Protein AF-A0A0Q0VTK1-F1 (afdb_monomer_lite)

Foldseek 3Di:
DDPAWDDPDVQWTWHDDPFWIKIWGKDFDDPVRCVVQQFDSLKIFIKIAIATPLDPDDPDDDHRLNGLKMWTQFFPDQDQRQDPCPPPDPPDPSNLARRMQTQHRVSPCVVVSVVRVVVRCVPPVVVVCVQCSDLVNVLVCLQPHAADDRSVGGMDNQDGNPDPSSVVVNVSSVVVVD

Sequence (178 aa):
MDKNFKSTHPQTFHRFTPDVIEIFSIKFLDKHNAAYFNTNTASFSLNLGIYFNFEEKSEFHPQEYHAHIRGCLTRNFYQKHPMDLNGFSLFHPERFRRDLWWVDGDGSNLKSVTVNAVKRINTKADPWFNRHSKVDYVLKYLKTKPEQEPHKGGPFGFGSINSPARLNLIQQLENKCR

pLDDT: mean 88.2, std 11.54, range [46.12, 97.62]

Radius of gyration: 17.58 Å; chains: 1; bounding box: 49×31×47 Å

Structure (mmCIF, N/CA/C/O backbone):
data_AF-A0A0Q0VTK1-F1
#
_entry.id   AF-A0A0Q0VTK1-F1
#
loop_
_atom_site.group_PDB
_atom_site.id
_atom_site.type_symbol
_atom_site.label_atom_id
_atom_site.label_alt_id
_atom_site.label_comp_id
_atom_site.label_asym_id
_atom_site.label_entity_id
_atom_site.label_seq_id
_atom_site.pdbx_PDB_ins_code
_atom_site.Cartn_x
_atom_site.Cartn_y
_atom_site.Cartn_z
_atom_site.occupancy
_atom_site.B_iso_or_equiv
_atom_site.auth_seq_id
_atom_site.auth_comp_id
_atom_site.auth_asym_id
_atom_site.auth_atom_id
_atom_site.pdbx_PDB_model_num
ATOM 1 N N . MET A 1 1 ? -3.253 -14.330 -5.157 1.00 49.81 1 MET A N 1
ATOM 2 C CA . MET A 1 1 ? -4.278 -13.355 -4.743 1.00 49.81 1 MET A CA 1
ATOM 3 C C . MET A 1 1 ? -5.576 -14.119 -4.593 1.00 49.81 1 MET A C 1
ATOM 5 O O . MET A 1 1 ? -5.953 -14.827 -5.523 1.00 49.81 1 MET A O 1
ATOM 9 N N . ASP A 1 2 ? -6.166 -14.077 -3.406 1.00 48.28 2 ASP A N 1
ATOM 10 C CA . ASP A 1 2 ? -7.400 -14.800 -3.097 1.00 48.28 2 ASP A CA 1
ATOM 11 C C . ASP A 1 2 ? -8.569 -14.327 -3.987 1.00 48.28 2 ASP A C 1
ATOM 13 O O . ASP A 1 2 ? -8.609 -13.159 -4.383 1.00 48.28 2 ASP A O 1
ATOM 17 N N . LYS A 1 3 ? -9.520 -15.212 -4.315 1.00 56.84 3 LYS A N 1
ATOM 18 C CA . LYS A 1 3 ? -10.552 -15.023 -5.372 1.00 56.84 3 LYS A CA 1
ATOM 19 C C . LYS A 1 3 ? -11.603 -13.923 -5.098 1.00 56.84 3 LYS A C 1
ATOM 21 O O . LYS A 1 3 ? -12.587 -13.826 -5.824 1.00 56.84 3 LYS A O 1
ATOM 26 N N . ASN A 1 4 ? -11.410 -13.091 -4.076 1.00 77.69 4 ASN A N 1
ATOM 27 C CA . ASN A 1 4 ? -12.464 -12.256 -3.487 1.00 77.69 4 ASN A CA 1
ATOM 28 C C . ASN A 1 4 ? -12.276 -10.743 -3.683 1.00 77.69 4 ASN A C 1
ATOM 30 O O . ASN A 1 4 ? -13.101 -9.967 -3.201 1.00 77.69 4 ASN A O 1
ATOM 34 N N . PHE A 1 5 ? -11.219 -10.305 -4.374 1.00 82.62 5 PHE A N 1
ATOM 35 C CA . PHE A 1 5 ? -11.072 -8.897 -4.748 1.00 82.62 5 PHE A CA 1
ATOM 36 C C . PHE A 1 5 ? -11.961 -8.558 -5.951 1.00 82.62 5 PHE A C 1
ATOM 38 O O . PHE A 1 5 ? -11.860 -9.184 -7.005 1.00 82.62 5 PHE A O 1
ATOM 45 N N . LYS A 1 6 ? -12.807 -7.536 -5.805 1.00 85.81 6 LYS A N 1
ATOM 46 C CA . LYS A 1 6 ? -13.642 -6.976 -6.874 1.00 85.81 6 LYS A CA 1
ATOM 47 C C . LYS A 1 6 ? -13.040 -5.661 -7.352 1.00 85.81 6 LYS A C 1
ATOM 49 O O . LYS A 1 6 ? -12.696 -4.812 -6.534 1.00 85.81 6 LYS A O 1
ATOM 54 N N . SER A 1 7 ? -12.914 -5.478 -8.664 1.00 85.62 7 SER A N 1
ATOM 55 C CA . SER A 1 7 ? -12.557 -4.171 -9.219 1.00 85.62 7 SER A CA 1
ATOM 56 C C . SER A 1 7 ? -13.796 -3.282 -9.246 1.00 85.62 7 SER A C 1
ATOM 58 O O . SER A 1 7 ? -14.844 -3.698 -9.735 1.00 85.62 7 SER A O 1
ATOM 60 N N . THR A 1 8 ? -13.675 -2.080 -8.694 1.00 75.62 8 THR A N 1
ATOM 61 C CA . THR A 1 8 ? -14.751 -1.070 -8.659 1.00 75.62 8 THR A CA 1
ATOM 62 C C . THR A 1 8 ? -14.354 0.205 -9.402 1.00 75.62 8 THR A C 1
ATOM 64 O O . THR A 1 8 ? -15.208 0.973 -9.828 1.00 75.62 8 THR A O 1
ATOM 67 N N . HIS A 1 9 ? -13.051 0.407 -9.601 1.00 79.50 9 HIS A N 1
ATOM 68 C CA . HIS A 1 9 ? -12.462 1.479 -10.389 1.00 79.50 9 HIS A CA 1
ATOM 69 C C . HIS A 1 9 ? -11.245 0.912 -11.134 1.00 79.50 9 HIS A C 1
ATOM 71 O O . HIS A 1 9 ? -10.595 -0.003 -10.609 1.00 79.50 9 HIS A O 1
ATOM 77 N N . PRO A 1 10 ? -10.875 1.445 -12.316 1.00 82.81 10 PRO A N 1
ATOM 78 C CA . PRO A 1 10 ? -9.593 1.139 -12.933 1.00 82.81 10 PRO A CA 1
ATOM 79 C C . PRO A 1 10 ? -8.461 1.173 -11.903 1.00 82.81 10 PRO A C 1
ATOM 81 O O . PRO A 1 10 ? -8.278 2.175 -11.214 1.00 82.81 10 PRO A O 1
ATOM 84 N N . GLN A 1 11 ? -7.722 0.066 -11.805 1.00 90.75 11 GLN A N 1
ATOM 85 C CA . GLN A 1 11 ? -6.536 -0.089 -10.956 1.00 90.75 11 GLN A CA 1
ATOM 86 C C . GLN A 1 11 ? -6.781 -0.119 -9.436 1.00 90.75 11 GLN A C 1
ATOM 88 O O . GLN A 1 11 ? -5.814 -0.295 -8.696 1.00 90.75 11 GLN A O 1
ATOM 93 N N . THR A 1 12 ? -8.029 -0.030 -8.966 1.00 94.00 12 THR A N 1
ATOM 94 C CA . THR A 1 12 ? -8.383 -0.226 -7.552 1.00 94.00 12 THR A CA 1
ATOM 95 C C . THR A 1 12 ? -9.279 -1.452 -7.393 1.00 94.00 12 THR A C 1
ATOM 97 O O . THR A 1 12 ? -10.235 -1.674 -8.141 1.00 94.00 12 THR A O 1
ATOM 100 N N . PHE A 1 13 ? -8.955 -2.257 -6.391 1.00 94.50 13 PHE A N 1
ATOM 101 C CA . PHE A 1 13 ? -9.606 -3.514 -6.078 1.00 94.50 13 PHE A CA 1
ATOM 102 C C . PHE A 1 13 ? -9.967 -3.542 -4.599 1.00 94.50 13 PHE A C 1
ATOM 104 O O . PHE A 1 13 ? -9.173 -3.129 -3.753 1.00 94.50 13 PHE A O 1
ATOM 111 N N . HIS A 1 14 ? -11.135 -4.093 -4.288 1.00 94.19 14 HIS A N 1
ATOM 112 C CA . HIS A 1 14 ? -11.668 -4.149 -2.934 1.00 94.19 14 HIS A CA 1
ATOM 113 C C . HIS A 1 14 ? -11.989 -5.571 -2.516 1.00 94.19 14 HIS A C 1
ATOM 115 O O . HIS A 1 14 ? -12.598 -6.320 -3.280 1.00 94.19 14 HIS A O 1
ATOM 121 N N . ARG A 1 15 ? -11.654 -5.917 -1.277 1.00 92.81 15 ARG A N 1
ATOM 122 C CA . ARG A 1 15 ? -12.176 -7.102 -0.598 1.00 92.81 15 ARG A CA 1
ATOM 123 C C . ARG A 1 15 ? -12.963 -6.637 0.622 1.00 92.81 15 ARG A C 1
ATOM 125 O O . ARG A 1 15 ? -12.424 -5.990 1.514 1.00 92.81 15 ARG A O 1
ATOM 132 N N . PHE A 1 16 ? -14.255 -6.941 0.621 1.00 90.69 16 PHE A N 1
ATOM 133 C CA . PHE A 1 16 ? -15.184 -6.531 1.669 1.00 90.69 16 PHE A CA 1
ATOM 134 C C . PHE A 1 16 ? -15.276 -7.620 2.728 1.00 90.69 16 PHE A C 1
ATOM 136 O O . PHE A 1 16 ? -15.504 -8.787 2.410 1.00 90.69 16 PHE A O 1
ATOM 143 N N . THR A 1 17 ? -15.131 -7.221 3.982 1.00 88.44 17 THR A N 1
ATOM 144 C CA . THR A 1 17 ? -15.441 -8.036 5.157 1.00 88.44 17 THR A CA 1
ATOM 145 C C . THR A 1 17 ? -16.415 -7.250 6.041 1.00 88.44 17 THR A C 1
ATOM 147 O O . THR A 1 17 ? -16.579 -6.046 5.819 1.00 88.44 17 THR A O 1
ATOM 150 N N . PRO A 1 18 ? -17.072 -7.878 7.033 1.00 87.69 18 PRO A N 1
ATOM 151 C CA . PRO A 1 18 ? -17.963 -7.150 7.937 1.00 87.69 18 PRO A CA 1
ATOM 152 C C . PRO A 1 18 ? -17.272 -5.957 8.616 1.00 87.69 18 PRO A C 1
ATOM 154 O O . PRO A 1 18 ? -17.828 -4.863 8.686 1.00 87.69 18 PRO A O 1
ATOM 157 N N . ASP A 1 19 ? -16.019 -6.137 9.038 1.00 89.94 19 ASP A N 1
ATOM 158 C CA . ASP A 1 19 ? -15.321 -5.146 9.856 1.00 89.94 19 ASP A CA 1
ATOM 159 C C . ASP A 1 19 ? -14.512 -4.124 9.073 1.00 89.94 19 ASP A C 1
ATOM 161 O O . ASP A 1 19 ? -14.358 -2.985 9.529 1.00 89.94 19 ASP A O 1
ATOM 165 N N . VAL A 1 20 ? -13.979 -4.538 7.926 1.00 93.56 20 VAL A N 1
ATOM 166 C CA . VAL A 1 20 ? -13.073 -3.726 7.120 1.00 93.56 20 VAL A CA 1
ATOM 167 C C . VAL A 1 20 ? -13.325 -3.882 5.629 1.00 93.56 20 VAL A C 1
ATOM 169 O O . VAL A 1 20 ? -13.736 -4.939 5.139 1.00 93.56 20 VAL A O 1
ATOM 172 N N . ILE A 1 21 ? -12.974 -2.835 4.895 1.00 94.25 21 ILE A N 1
ATOM 173 C CA . ILE A 1 21 ? -12.768 -2.869 3.455 1.00 94.25 21 ILE A CA 1
ATOM 174 C C . ILE A 1 21 ? -11.263 -2.845 3.217 1.00 94.25 21 ILE A C 1
ATOM 176 O O . ILE A 1 21 ? -10.568 -1.881 3.546 1.00 94.25 21 ILE A O 1
ATOM 180 N N . GLU A 1 22 ? -10.756 -3.920 2.633 1.00 95.94 22 GLU A N 1
ATOM 181 C CA . GLU A 1 22 ? -9.378 -3.993 2.182 1.00 95.94 22 GLU A CA 1
ATOM 182 C C . GLU A 1 22 ? -9.267 -3.444 0.764 1.00 95.94 22 GLU A C 1
ATOM 184 O O . GLU A 1 22 ? -10.050 -3.800 -0.119 1.00 95.94 22 GLU A O 1
ATOM 189 N N . ILE A 1 23 ? -8.273 -2.597 0.538 1.00 96.44 23 ILE A N 1
ATOM 190 C CA . ILE A 1 23 ? -8.086 -1.862 -0.706 1.00 96.44 23 ILE A CA 1
ATOM 191 C C . ILE A 1 23 ? -6.713 -2.216 -1.263 1.00 96.44 23 ILE A C 1
ATOM 193 O O . ILE A 1 23 ? -5.699 -2.071 -0.584 1.00 96.44 23 ILE A O 1
ATOM 197 N N . PHE A 1 24 ? -6.671 -2.649 -2.515 1.00 96.75 24 PHE A N 1
ATOM 198 C CA . PHE A 1 24 ? -5.447 -2.825 -3.284 1.00 96.75 24 PHE A CA 1
ATOM 199 C C . PHE A 1 24 ? -5.488 -1.871 -4.476 1.00 96.75 24 PHE A C 1
ATOM 201 O O . PHE A 1 24 ? -6.460 -1.871 -5.226 1.00 96.75 24 PHE A O 1
ATOM 208 N N . SER A 1 25 ? -4.460 -1.046 -4.657 1.00 96.25 25 SER A N 1
ATOM 209 C CA . SER A 1 25 ? -4.421 -0.053 -5.733 1.00 96.25 25 SER A CA 1
ATOM 210 C C . SER A 1 25 ? -3.076 -0.050 -6.445 1.00 96.25 25 SER A C 1
ATOM 212 O O . SER A 1 25 ? -2.023 0.058 -5.816 1.00 96.25 25 SER A O 1
ATOM 214 N N . ILE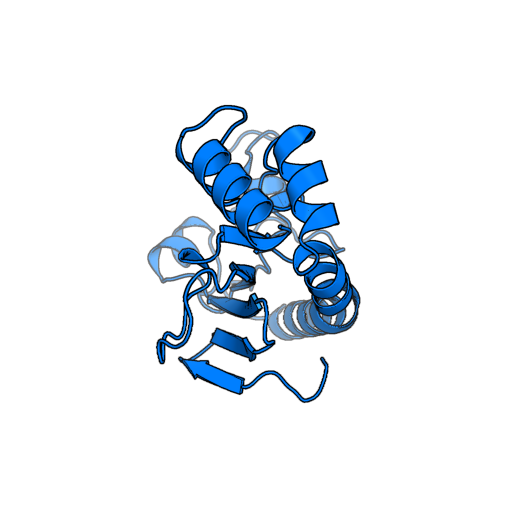 A 1 26 ? -3.108 -0.135 -7.770 1.00 96.25 26 ILE A N 1
ATOM 215 C CA . ILE A 1 26 ? -1.942 0.067 -8.628 1.00 96.25 26 ILE A CA 1
ATOM 216 C C . ILE A 1 26 ? -1.963 1.534 -9.049 1.00 96.25 26 ILE A C 1
ATOM 218 O O . ILE A 1 26 ? -2.946 1.983 -9.623 1.00 96.25 26 ILE A O 1
ATOM 222 N N . LYS A 1 27 ? -0.902 2.292 -8.765 1.00 95.12 27 LYS A N 1
ATOM 223 C CA . LYS A 1 27 ? -0.811 3.692 -9.204 1.00 95.12 27 LYS A CA 1
ATOM 224 C C . LYS A 1 27 ? 0.365 3.860 -10.141 1.00 95.12 27 LYS A C 1
ATOM 226 O O . LYS A 1 27 ? 1.512 3.725 -9.710 1.00 95.12 27 LYS A O 1
ATOM 231 N N . PHE A 1 28 ? 0.062 4.146 -11.400 1.00 95.62 28 PHE A N 1
ATOM 232 C CA . PHE A 1 28 ? 1.054 4.520 -12.400 1.00 95.62 28 PHE A CA 1
ATOM 233 C C . PHE A 1 28 ? 1.526 5.955 -12.187 1.00 95.62 28 PHE A C 1
ATOM 235 O O . PHE A 1 28 ? 0.793 6.785 -11.646 1.00 95.62 28 PHE A O 1
ATOM 242 N N . LEU A 1 29 ? 2.750 6.245 -12.617 1.00 93.75 29 LEU A N 1
ATOM 243 C CA . LEU A 1 29 ? 3.246 7.612 -12.636 1.00 93.75 29 LEU A CA 1
ATOM 244 C C . LEU A 1 29 ? 2.545 8.403 -13.740 1.00 93.75 29 LEU A C 1
ATOM 246 O O . LEU A 1 29 ? 2.453 7.959 -14.886 1.00 93.75 29 LEU A O 1
ATOM 250 N N . ASP A 1 30 ? 2.083 9.603 -13.400 1.00 93.94 30 ASP A N 1
ATOM 251 C CA . ASP A 1 30 ? 1.676 10.572 -14.410 1.00 93.94 30 ASP A CA 1
ATOM 252 C C . ASP A 1 30 ? 2.887 11.068 -15.221 1.00 93.94 30 ASP A C 1
ATOM 254 O O . ASP A 1 30 ? 4.047 10.784 -14.911 1.00 93.94 30 ASP A O 1
ATOM 258 N N . LYS A 1 31 ? 2.615 11.831 -16.283 1.00 93.19 31 LYS A N 1
ATOM 259 C CA . LYS A 1 31 ? 3.653 12.349 -17.183 1.00 93.19 31 LYS A CA 1
ATOM 260 C C . LYS A 1 31 ? 4.686 13.225 -16.468 1.00 93.19 31 LYS A C 1
ATOM 262 O O . LYS A 1 31 ? 5.854 13.178 -16.838 1.00 93.19 31 LYS A O 1
ATOM 267 N N . HIS A 1 32 ? 4.277 14.005 -15.467 1.00 90.81 32 HIS A N 1
ATOM 268 C CA . HIS A 1 32 ? 5.179 14.899 -14.739 1.00 90.81 32 HIS A CA 1
ATOM 269 C C . HIS A 1 32 ? 6.131 14.099 -13.853 1.00 90.81 32 HIS A C 1
ATOM 271 O O . HIS A 1 32 ? 7.341 14.308 -13.898 1.00 90.81 32 HIS A O 1
ATOM 277 N N . ASN A 1 33 ? 5.594 13.135 -13.109 1.00 89.44 33 ASN A N 1
ATOM 278 C CA . ASN A 1 33 ? 6.371 12.235 -12.270 1.00 89.44 33 ASN A CA 1
ATOM 279 C C . ASN A 1 33 ? 7.302 11.352 -13.109 1.00 89.44 33 ASN A C 1
ATOM 281 O O . ASN A 1 33 ? 8.484 11.231 -12.798 1.00 89.44 33 ASN A O 1
ATOM 285 N N . ALA A 1 34 ? 6.806 10.777 -14.206 1.00 89.69 34 ALA A N 1
ATOM 286 C CA . ALA A 1 34 ? 7.622 9.960 -15.098 1.00 89.69 34 ALA A CA 1
ATOM 287 C C . ALA A 1 34 ? 8.801 10.759 -15.679 1.00 89.69 34 ALA A C 1
ATOM 289 O O . ALA A 1 34 ? 9.935 10.277 -15.644 1.00 89.69 34 ALA A O 1
ATOM 290 N N . ALA A 1 35 ? 8.552 11.998 -16.123 1.00 87.12 35 ALA A N 1
ATOM 291 C CA . ALA A 1 35 ? 9.588 12.906 -16.607 1.00 87.12 35 ALA A CA 1
ATOM 292 C C . ALA A 1 35 ? 10.596 13.280 -15.510 1.00 87.12 35 ALA A C 1
ATOM 294 O O . ALA A 1 35 ? 11.798 13.209 -15.752 1.00 87.12 35 ALA A O 1
ATOM 295 N N . TYR A 1 36 ? 10.128 13.607 -14.299 1.00 85.06 36 TYR A N 1
ATOM 296 C CA . TYR A 1 36 ? 10.995 13.917 -13.157 1.00 85.06 36 TYR A CA 1
ATOM 297 C C . TYR A 1 36 ? 11.976 12.777 -12.858 1.00 85.06 36 TYR A C 1
ATOM 299 O O . TYR A 1 36 ? 13.166 13.014 -12.662 1.00 85.06 36 TYR A O 1
ATOM 307 N N . PHE A 1 37 ? 11.498 11.530 -12.887 1.00 84.12 37 PHE A N 1
ATOM 308 C CA . PHE A 1 37 ? 12.339 10.362 -12.635 1.00 84.12 37 PHE A CA 1
ATOM 309 C C . PHE A 1 37 ? 13.126 9.877 -13.860 1.00 84.12 37 PHE A C 1
ATOM 311 O O . PHE A 1 37 ? 13.908 8.941 -13.716 1.00 84.12 37 PHE A O 1
ATOM 318 N N . ASN A 1 38 ? 12.958 10.485 -15.040 1.00 86.12 38 ASN A N 1
ATOM 319 C CA . ASN A 1 38 ? 13.500 9.985 -16.308 1.00 86.12 38 ASN A CA 1
ATOM 320 C C . ASN A 1 38 ? 13.077 8.525 -16.590 1.00 86.12 38 ASN A C 1
ATOM 322 O O . ASN A 1 38 ? 13.890 7.645 -16.869 1.00 86.12 38 ASN A O 1
ATOM 326 N N . THR A 1 39 ? 11.777 8.260 -16.454 1.00 87.94 39 THR A N 1
ATOM 327 C CA . THR A 1 39 ? 11.158 6.932 -16.599 1.00 87.94 39 THR A CA 1
ATOM 328 C C . THR A 1 39 ? 9.986 6.948 -17.562 1.00 87.94 39 THR A C 1
ATOM 330 O O . THR A 1 39 ? 9.516 7.997 -18.000 1.00 87.94 39 THR A O 1
ATOM 333 N N . ASN A 1 40 ? 9.469 5.759 -17.857 1.00 91.50 40 ASN A N 1
ATOM 334 C CA . ASN A 1 40 ? 8.207 5.590 -18.557 1.00 91.50 40 ASN A CA 1
ATOM 335 C C . ASN A 1 40 ? 7.003 5.746 -17.598 1.00 91.50 40 ASN A C 1
ATOM 337 O O . ASN A 1 40 ? 7.076 5.336 -16.435 1.00 91.50 40 ASN A O 1
ATOM 341 N N . THR A 1 41 ? 5.867 6.260 -18.091 1.00 94.50 41 THR A N 1
ATOM 342 C CA . THR A 1 41 ? 4.587 6.338 -17.348 1.00 94.50 41 THR A CA 1
ATOM 343 C C . THR A 1 41 ? 4.026 4.965 -16.973 1.00 94.50 41 THR A C 1
ATOM 345 O O . THR A 1 41 ? 3.166 4.858 -16.107 1.00 94.50 41 THR A O 1
ATOM 348 N N . ALA A 1 42 ? 4.538 3.894 -17.580 1.00 94.62 42 ALA A N 1
ATOM 349 C CA . ALA A 1 42 ? 4.296 2.524 -17.154 1.00 94.62 42 ALA A CA 1
ATOM 350 C C . ALA A 1 42 ? 4.941 2.178 -15.799 1.00 94.62 42 ALA A C 1
ATOM 352 O O . ALA A 1 42 ? 4.666 1.100 -15.288 1.00 94.62 42 ALA A O 1
ATOM 353 N N . SER A 1 43 ? 5.779 3.041 -15.211 1.00 94.94 43 SER A N 1
ATOM 354 C CA . SER A 1 43 ? 6.284 2.883 -13.838 1.00 94.94 43 SER A CA 1
ATOM 355 C C . SER A 1 43 ? 5.149 2.988 -12.822 1.00 94.94 43 SER A C 1
ATOM 357 O O . SER A 1 43 ? 4.228 3.783 -13.006 1.00 94.94 43 SER A O 1
ATOM 359 N N . PHE A 1 44 ? 5.204 2.212 -11.738 1.00 96.12 44 PHE A N 1
ATOM 360 C CA . PHE A 1 44 ? 4.070 2.103 -10.813 1.00 96.12 44 PHE A CA 1
ATOM 361 C C . PHE A 1 44 ? 4.457 1.817 -9.358 1.00 96.12 44 PHE A C 1
ATOM 363 O O . PHE A 1 44 ? 5.544 1.320 -9.058 1.00 96.12 44 PHE A O 1
ATOM 370 N N . SER A 1 45 ? 3.509 2.087 -8.457 1.00 95.81 45 SER A N 1
ATOM 371 C CA . SER A 1 45 ? 3.483 1.634 -7.059 1.00 95.81 45 SER A CA 1
ATOM 372 C C . SER A 1 45 ? 2.326 0.663 -6.822 1.00 95.81 45 SER A C 1
ATOM 374 O O . SER A 1 45 ? 1.319 0.682 -7.535 1.00 95.81 45 SER A O 1
ATOM 376 N N . LEU A 1 46 ? 2.468 -0.175 -5.795 1.00 96.81 46 LEU A N 1
ATOM 377 C CA . LEU A 1 46 ? 1.454 -1.134 -5.359 1.00 96.81 46 LEU A CA 1
ATOM 378 C C . LEU A 1 46 ? 1.024 -0.804 -3.930 1.00 96.81 46 LEU A C 1
ATOM 380 O O . LEU A 1 46 ? 1.719 -1.133 -2.969 1.00 96.81 46 LEU A O 1
ATOM 384 N N . ASN A 1 47 ? -0.123 -0.157 -3.799 1.00 97.12 47 ASN A N 1
ATOM 385 C CA . ASN A 1 47 ? -0.604 0.415 -2.552 1.00 97.12 47 ASN A CA 1
ATOM 386 C C . ASN A 1 47 ? -1.669 -0.478 -1.912 1.00 97.12 47 ASN A C 1
ATOM 388 O O . ASN A 1 47 ? -2.465 -1.120 -2.600 1.00 97.12 47 ASN A O 1
ATOM 392 N N . LEU A 1 48 ? -1.667 -0.503 -0.585 1.00 97.25 48 LEU A N 1
ATOM 393 C CA . LEU A 1 48 ? -2.576 -1.263 0.262 1.00 97.25 48 LEU A CA 1
ATOM 394 C C . LEU A 1 48 ? -3.321 -0.295 1.181 1.00 97.25 48 LEU A C 1
ATOM 396 O O . LEU A 1 48 ? -2.747 0.696 1.630 1.00 97.25 48 LEU A O 1
ATOM 400 N N . GLY A 1 49 ? -4.566 -0.607 1.514 1.00 97.31 49 GLY A N 1
ATOM 401 C CA . GLY A 1 49 ? -5.364 0.166 2.455 1.00 97.31 49 GLY A CA 1
ATOM 402 C C . GLY A 1 49 ? -6.283 -0.720 3.287 1.00 97.31 49 GLY A C 1
ATOM 403 O O . GLY A 1 49 ? -6.838 -1.689 2.778 1.00 97.31 49 GLY A O 1
ATOM 404 N N . ILE A 1 50 ? -6.451 -0.373 4.558 1.00 97.38 50 ILE A N 1
ATOM 405 C CA . ILE A 1 50 ? -7.514 -0.856 5.436 1.00 97.38 50 ILE A CA 1
ATOM 406 C C . ILE A 1 50 ? -8.407 0.329 5.766 1.00 97.38 50 ILE A C 1
ATOM 408 O O . ILE A 1 50 ? -7.978 1.297 6.403 1.00 97.38 50 ILE A O 1
ATOM 412 N N . TYR A 1 51 ? -9.656 0.234 5.341 1.00 95.81 51 TYR A N 1
ATOM 413 C CA . TYR A 1 51 ? -10.726 1.106 5.783 1.00 95.81 51 TYR A CA 1
ATOM 414 C C . TYR A 1 51 ? -11.573 0.341 6.801 1.00 95.81 51 TYR A C 1
ATOM 416 O O . TYR A 1 51 ? -11.995 -0.780 6.536 1.00 95.81 51 TYR A O 1
ATOM 424 N N . PHE A 1 52 ? -11.790 0.923 7.976 1.00 94.31 52 PHE A N 1
ATOM 425 C CA . PHE A 1 52 ? -12.581 0.300 9.039 1.00 94.31 52 PHE A CA 1
ATOM 426 C C . PHE A 1 52 ? -14.025 0.766 8.909 1.00 94.31 52 PHE A C 1
ATOM 428 O O . PHE A 1 52 ? -14.276 1.967 8.845 1.00 94.31 52 PHE A O 1
ATOM 435 N N . ASN A 1 53 ? -14.962 -0.178 8.896 1.00 90.31 53 ASN A N 1
ATOM 436 C CA . ASN A 1 53 ? -16.385 0.133 8.857 1.00 90.31 53 ASN A CA 1
ATOM 437 C C . ASN A 1 53 ? -16.844 0.495 10.273 1.00 90.31 53 ASN A C 1
ATOM 439 O O . ASN A 1 53 ? -17.119 -0.395 11.080 1.00 90.31 53 ASN A O 1
ATOM 443 N N . PHE A 1 54 ? -16.855 1.786 10.602 1.00 87.31 54 PHE A N 1
ATOM 444 C CA . PHE A 1 54 ? -17.374 2.276 11.887 1.00 87.31 54 PHE A CA 1
ATOM 445 C C . PHE A 1 54 ? -18.885 2.515 11.870 1.00 87.31 54 PHE A C 1
ATOM 447 O O . PHE A 1 54 ? -19.507 2.531 12.925 1.00 87.31 54 PHE A O 1
ATOM 454 N N . GLU A 1 55 ? -19.468 2.661 10.683 1.00 77.88 55 GLU A N 1
ATOM 455 C CA . GLU A 1 55 ? -20.897 2.882 10.486 1.00 77.88 55 GLU A CA 1
ATOM 456 C C . GLU A 1 55 ? -21.505 1.705 9.719 1.00 77.88 55 GLU A C 1
ATOM 458 O O . GLU A 1 55 ? -20.868 1.117 8.836 1.00 77.88 55 GLU A O 1
ATOM 463 N N . GLU A 1 56 ? -22.747 1.348 10.050 1.00 61.84 56 GLU A N 1
ATOM 464 C CA . GLU A 1 56 ? -23.496 0.372 9.268 1.00 61.84 56 GLU A CA 1
ATOM 465 C C . GLU A 1 56 ? -23.944 0.999 7.944 1.00 61.84 56 GLU A C 1
ATOM 467 O O . GLU A 1 56 ? -24.707 1.958 7.925 1.00 61.84 56 GLU A O 1
ATOM 472 N N . LYS A 1 57 ? -23.532 0.377 6.833 1.00 59.16 57 LYS A N 1
ATOM 473 C CA . LYS A 1 57 ? -24.120 0.540 5.494 1.00 59.16 57 LYS A CA 1
ATOM 474 C C . LYS A 1 57 ? -24.013 1.951 4.901 1.00 59.16 57 LYS A C 1
ATOM 476 O O . LYS A 1 57 ? -24.974 2.711 4.855 1.00 59.16 57 LYS A O 1
ATOM 481 N N . SER A 1 58 ? -22.891 2.208 4.242 1.00 54.44 58 SER A N 1
ATOM 482 C CA . SER A 1 58 ? -22.919 3.001 3.011 1.00 54.44 58 SER A CA 1
ATOM 483 C C . SER A 1 58 ? -22.378 2.152 1.862 1.00 54.44 58 SER A C 1
ATOM 485 O O . SER A 1 58 ? -21.477 1.335 2.063 1.00 54.44 58 SER A O 1
ATOM 487 N N . GLU A 1 59 ? -22.913 2.331 0.650 1.00 71.94 59 GLU A N 1
ATOM 488 C CA . GLU A 1 59 ? -22.334 1.809 -0.603 1.00 71.94 59 GLU A CA 1
ATOM 489 C C . GLU A 1 59 ? -21.031 2.558 -0.952 1.00 71.94 59 GLU A C 1
ATOM 491 O O . GLU A 1 59 ? -20.793 2.992 -2.078 1.00 71.94 59 GLU A O 1
ATOM 496 N N . PHE A 1 60 ? -20.189 2.798 0.051 1.00 82.94 60 PHE A N 1
ATOM 497 C CA . PHE A 1 60 ? -18.962 3.542 -0.105 1.00 82.94 60 PHE A CA 1
ATOM 498 C C . PHE A 1 60 ? -17.841 2.608 -0.544 1.00 82.94 60 PHE A C 1
ATOM 500 O O . PHE A 1 60 ? -17.528 1.602 0.095 1.00 82.94 60 PHE A O 1
ATOM 507 N N . HIS A 1 61 ? -17.204 2.983 -1.648 1.00 88.31 61 HIS A N 1
ATOM 508 C CA . HIS A 1 61 ? -16.043 2.305 -2.204 1.00 88.31 61 HIS A CA 1
ATOM 509 C C . HIS A 1 61 ? -14.793 3.162 -1.952 1.00 88.31 61 HIS A C 1
ATOM 511 O O . HIS A 1 61 ? -14.393 3.939 -2.826 1.00 88.31 61 HIS A O 1
ATOM 517 N N . PRO A 1 62 ? -14.172 3.074 -0.756 1.00 91.69 62 PRO A N 1
ATOM 518 C CA . PRO A 1 62 ? -13.043 3.922 -0.395 1.00 91.69 62 PRO A CA 1
ATOM 519 C C . PRO A 1 62 ? -11.872 3.715 -1.353 1.00 91.69 62 PRO A C 1
ATOM 521 O O . PRO A 1 62 ? -11.468 2.590 -1.634 1.00 91.69 62 PRO A O 1
ATOM 524 N N . GLN A 1 63 ? -11.275 4.802 -1.827 1.00 93.06 63 GLN A N 1
ATOM 525 C CA . GLN A 1 63 ? -9.972 4.738 -2.473 1.00 93.06 63 GLN A CA 1
ATOM 526 C C . GLN A 1 63 ? -8.879 4.577 -1.415 1.00 93.06 63 GLN A C 1
ATOM 528 O O . GLN A 1 63 ? -9.085 4.859 -0.238 1.00 93.06 63 GLN A O 1
ATOM 533 N N . GLU A 1 64 ? -7.685 4.156 -1.828 1.00 94.12 64 GLU A N 1
ATOM 534 C CA . GLU A 1 64 ? -6.582 3.891 -0.894 1.00 94.12 64 GLU A CA 1
ATOM 535 C C . GLU A 1 64 ? -6.201 5.116 -0.042 1.00 94.12 64 GLU A C 1
ATOM 537 O O . GLU A 1 64 ? -5.822 4.961 1.114 1.00 94.12 64 GLU A O 1
ATOM 542 N N . TYR A 1 65 ? -6.371 6.335 -0.560 1.00 92.50 65 TYR A N 1
ATOM 543 C CA . TYR A 1 65 ? -6.111 7.561 0.200 1.00 92.50 65 TYR A CA 1
ATOM 544 C C . TYR A 1 65 ? -7.194 7.886 1.245 1.00 92.50 65 TYR A C 1
ATOM 546 O O . TYR A 1 65 ? -6.950 8.722 2.107 1.00 92.50 65 TYR A O 1
ATOM 554 N N . HIS A 1 66 ? -8.357 7.224 1.194 1.00 94.19 66 HIS A N 1
ATOM 555 C CA . HIS A 1 66 ? -9.377 7.268 2.247 1.00 94.19 66 HIS A CA 1
ATOM 556 C C . HIS A 1 66 ? -9.125 6.234 3.357 1.00 94.19 66 HIS A C 1
ATOM 558 O O . HIS A 1 66 ? -9.833 6.239 4.359 1.00 94.19 66 HIS A O 1
ATOM 564 N N . ALA A 1 67 ? -8.178 5.305 3.181 1.00 95.81 67 ALA A N 1
ATOM 565 C CA . ALA A 1 67 ? -7.934 4.247 4.153 1.00 95.81 67 ALA A CA 1
ATOM 566 C C . ALA A 1 67 ? -7.369 4.808 5.465 1.00 95.81 67 ALA A C 1
ATOM 568 O O . ALA A 1 67 ? -6.475 5.652 5.452 1.00 95.81 67 ALA A O 1
ATOM 569 N N . HIS A 1 68 ? -7.833 4.269 6.593 1.00 96.50 68 HIS A N 1
ATOM 570 C CA . HIS A 1 68 ? -7.324 4.627 7.919 1.00 96.50 68 HIS A CA 1
ATOM 571 C C . HIS A 1 68 ? -5.895 4.124 8.131 1.00 96.50 68 HIS A C 1
ATOM 573 O O . HIS A 1 68 ? -5.083 4.795 8.759 1.00 96.50 68 HIS A O 1
ATOM 579 N N . ILE A 1 69 ? -5.583 2.936 7.602 1.00 97.19 69 ILE A N 1
ATOM 580 C CA . ILE A 1 69 ? -4.227 2.384 7.584 1.00 97.19 69 ILE A CA 1
ATOM 581 C C . ILE A 1 69 ? -3.842 2.129 6.136 1.00 97.19 69 ILE A C 1
ATOM 583 O O . ILE A 1 69 ? -4.492 1.359 5.435 1.00 97.19 69 ILE A O 1
ATOM 587 N N . ARG A 1 70 ? -2.756 2.743 5.697 1.00 97.31 70 ARG A N 1
ATOM 588 C CA . ARG A 1 70 ? -2.186 2.625 4.358 1.00 97.31 70 ARG A CA 1
ATOM 589 C C . ARG A 1 70 ? -0.896 1.823 4.413 1.00 97.31 70 ARG A C 1
ATOM 591 O O . ARG A 1 70 ? -0.235 1.731 5.447 1.00 97.31 70 ARG A O 1
ATOM 598 N N . GLY A 1 71 ? -0.537 1.223 3.293 1.00 96.69 71 GLY A N 1
ATOM 599 C CA . GLY A 1 71 ? 0.693 0.470 3.124 1.00 96.69 71 GLY A CA 1
ATOM 600 C C . GLY A 1 71 ? 1.137 0.476 1.672 1.00 96.69 71 GLY A C 1
ATOM 601 O O . GLY A 1 71 ? 0.382 0.826 0.770 1.00 96.69 71 GLY A O 1
ATOM 602 N N . CYS A 1 72 ? 2.375 0.062 1.434 1.00 95.88 72 CYS A N 1
ATOM 603 C CA . CYS A 1 72 ? 2.895 -0.118 0.087 1.00 95.88 72 CYS A CA 1
ATOM 604 C C . CYS A 1 72 ? 3.726 -1.396 0.027 1.00 95.88 72 CYS A C 1
ATOM 606 O O . CYS A 1 72 ? 4.504 -1.699 0.940 1.00 95.88 72 CYS A O 1
ATOM 608 N N . LEU A 1 73 ? 3.559 -2.171 -1.043 1.00 96.06 73 LEU A N 1
ATOM 609 C CA . LEU A 1 73 ? 4.452 -3.286 -1.305 1.00 96.06 73 LEU A CA 1
ATOM 610 C C . LEU A 1 73 ? 5.783 -2.743 -1.801 1.00 96.06 73 LEU A C 1
ATOM 612 O O . LEU A 1 73 ? 5.845 -1.923 -2.708 1.00 96.06 73 LEU A O 1
ATOM 616 N N . THR A 1 74 ? 6.862 -3.273 -1.243 1.00 94.56 74 THR A N 1
ATOM 617 C CA . THR A 1 74 ? 8.210 -2.951 -1.698 1.00 94.56 74 THR A CA 1
ATOM 618 C C . THR A 1 74 ? 8.758 -4.054 -2.586 1.00 94.56 74 THR A C 1
ATOM 620 O O . THR A 1 74 ? 8.572 -5.248 -2.307 1.00 94.56 74 THR A O 1
ATOM 623 N N . ARG A 1 75 ? 9.480 -3.672 -3.637 1.00 92.88 75 ARG A N 1
ATOM 624 C CA . ARG A 1 75 ? 10.308 -4.587 -4.423 1.00 92.88 75 ARG A CA 1
ATOM 625 C C . ARG A 1 75 ? 11.410 -5.188 -3.549 1.00 92.88 75 ARG A C 1
ATOM 627 O O . ARG A 1 75 ? 11.910 -4.564 -2.613 1.00 92.88 75 ARG A O 1
ATOM 634 N N . ASN A 1 76 ? 11.802 -6.419 -3.857 1.00 89.38 76 ASN A N 1
ATOM 635 C CA . ASN A 1 76 ? 12.845 -7.144 -3.121 1.00 89.38 76 ASN A CA 1
ATOM 636 C C . ASN A 1 76 ? 14.187 -7.204 -3.864 1.00 89.38 76 ASN A C 1
ATOM 638 O O . ASN A 1 76 ? 15.032 -8.024 -3.520 1.00 89.38 76 ASN A O 1
ATOM 642 N N . PHE A 1 77 ? 14.365 -6.371 -4.884 1.00 86.81 77 PHE A N 1
ATOM 643 C CA . PHE A 1 77 ? 15.586 -6.279 -5.671 1.00 86.81 77 PHE A CA 1
ATOM 644 C C . PHE A 1 77 ? 15.982 -4.814 -5.846 1.00 86.81 77 PHE A C 1
ATOM 646 O O . PHE A 1 77 ? 15.173 -3.904 -5.639 1.00 86.81 77 PHE A O 1
ATOM 653 N N . TYR A 1 78 ? 17.244 -4.587 -6.187 1.00 81.81 78 TYR A N 1
ATOM 654 C CA . TYR A 1 78 ? 17.737 -3.256 -6.503 1.00 81.81 78 TYR A CA 1
ATOM 655 C C . TYR A 1 78 ? 17.502 -2.972 -7.987 1.00 81.81 78 TYR A C 1
ATOM 657 O O . TYR A 1 78 ? 17.883 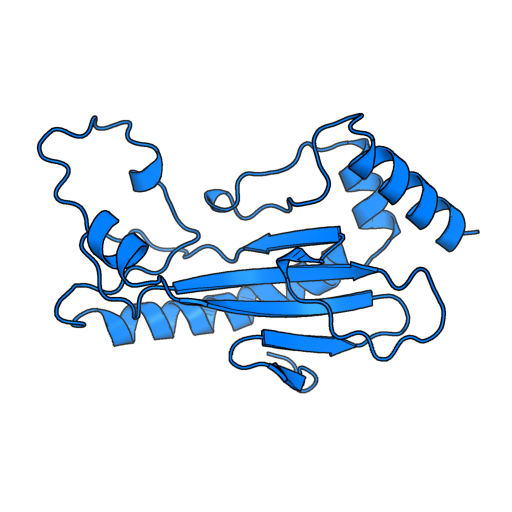-3.783 -8.828 1.00 81.81 78 TYR A O 1
ATOM 665 N N . GLN A 1 79 ? 16.897 -1.830 -8.306 1.00 81.44 79 GLN A N 1
ATOM 666 C CA . GLN A 1 79 ? 16.952 -1.274 -9.658 1.00 81.44 79 GLN A CA 1
ATOM 667 C C . GLN A 1 79 ? 17.896 -0.086 -9.627 1.00 81.44 79 GLN A C 1
ATOM 669 O O . GLN A 1 79 ? 17.850 0.707 -8.678 1.00 81.44 79 GLN A O 1
ATOM 674 N N . LYS A 1 80 ? 18.712 0.050 -10.675 1.00 77.12 80 LYS A N 1
ATOM 675 C CA . LYS A 1 80 ? 19.434 1.295 -10.925 1.00 77.12 80 LYS A CA 1
ATOM 676 C C . LYS A 1 80 ? 18.410 2.432 -10.932 1.00 77.12 80 LYS A C 1
ATOM 678 O O . LYS A 1 80 ? 17.334 2.290 -11.509 1.00 77.12 80 LYS A O 1
ATOM 683 N N . HIS A 1 81 ? 18.713 3.512 -10.219 1.00 76.00 81 HIS A N 1
ATOM 684 C CA . HIS A 1 81 ? 17.827 4.665 -10.220 1.00 76.00 81 HIS A CA 1
ATOM 685 C C . HIS A 1 81 ? 17.811 5.272 -11.639 1.00 76.00 81 HIS A C 1
ATOM 687 O O . HIS A 1 81 ? 18.886 5.413 -12.225 1.00 76.00 81 HIS A O 1
ATOM 693 N N . PRO A 1 82 ? 16.630 5.576 -12.200 1.00 72.69 82 PRO A N 1
ATOM 694 C CA . PRO A 1 82 ? 16.479 5.993 -13.599 1.00 72.69 82 PRO A CA 1
ATOM 695 C C . PRO A 1 82 ? 16.996 7.410 -13.885 1.00 72.69 82 PRO A C 1
ATOM 697 O O . PRO A 1 82 ? 17.453 7.697 -14.992 1.00 72.69 82 PRO A O 1
ATOM 700 N N . MET A 1 83 ? 17.003 8.284 -12.875 1.00 72.44 83 MET A N 1
ATOM 701 C CA . MET A 1 83 ? 17.728 9.550 -12.970 1.00 72.44 83 MET A CA 1
ATOM 702 C C . MET A 1 83 ? 19.232 9.277 -13.005 1.00 72.44 83 MET A C 1
ATOM 704 O O . MET A 1 83 ? 19.769 8.656 -12.083 1.00 72.44 83 MET A O 1
ATOM 708 N N . ASP A 1 84 ? 19.902 9.782 -14.040 1.00 62.31 84 ASP A N 1
ATOM 709 C CA . ASP A 1 84 ? 21.350 9.944 -14.036 1.00 62.31 84 ASP A CA 1
ATOM 710 C C . ASP A 1 84 ? 21.675 11.019 -12.995 1.00 62.31 84 ASP A C 1
ATOM 712 O O . ASP A 1 84 ? 21.441 12.207 -13.203 1.00 62.31 84 ASP A O 1
ATOM 716 N N . LEU A 1 85 ? 22.108 10.591 -11.808 1.00 60.78 85 LEU A N 1
ATOM 717 C CA . LEU A 1 85 ? 22.333 11.454 -10.645 1.00 60.78 85 LEU A CA 1
ATOM 718 C C . LEU A 1 85 ? 23.604 12.314 -10.807 1.00 60.78 85 LEU A C 1
ATOM 720 O O . LEU A 1 85 ? 24.284 12.596 -9.822 1.00 60.78 85 LEU A O 1
ATOM 724 N N . ASN A 1 86 ? 23.951 12.727 -12.028 1.00 46.12 86 ASN A N 1
ATOM 725 C CA . ASN A 1 86 ? 25.040 13.657 -12.303 1.00 46.12 86 ASN A CA 1
ATOM 726 C C . ASN A 1 86 ? 24.692 15.019 -11.684 1.00 46.12 86 ASN A C 1
ATOM 728 O O . ASN A 1 86 ? 23.977 15.827 -12.267 1.00 46.12 86 ASN A O 1
ATOM 732 N N . GLY A 1 87 ? 25.148 15.232 -10.447 1.00 51.66 87 GLY A N 1
ATOM 733 C CA . GLY A 1 87 ? 24.848 16.412 -9.628 1.00 51.66 87 GLY A CA 1
ATOM 734 C C . GLY A 1 87 ? 23.899 16.159 -8.452 1.00 51.66 87 GLY A C 1
ATOM 735 O O . GLY A 1 87 ? 23.770 17.019 -7.584 1.00 51.66 87 GLY A O 1
ATOM 736 N N . PHE A 1 88 ? 23.290 14.974 -8.350 1.00 55.41 88 PHE A N 1
ATOM 737 C CA . PHE A 1 88 ? 22.537 14.576 -7.163 1.00 55.41 88 PHE A CA 1
ATOM 738 C C . PHE A 1 88 ? 23.440 13.800 -6.206 1.00 55.41 88 PHE A C 1
ATOM 740 O O . PHE A 1 88 ? 24.051 12.794 -6.560 1.00 55.41 88 PHE A O 1
ATOM 747 N N . SER A 1 89 ? 23.516 14.289 -4.969 1.00 55.66 89 SER A N 1
ATOM 748 C CA . SER A 1 89 ? 24.284 13.684 -3.881 1.00 55.66 89 SER A CA 1
ATOM 749 C C . SER A 1 89 ? 24.084 12.162 -3.805 1.00 55.66 89 SER A C 1
ATOM 751 O O . SER A 1 89 ? 22.964 11.668 -3.955 1.00 55.66 89 SER A O 1
ATOM 753 N N . LEU A 1 90 ? 25.147 11.411 -3.474 1.00 61.94 90 LEU A N 1
ATOM 754 C CA . LEU A 1 90 ? 25.069 9.974 -3.150 1.00 61.94 90 LEU A CA 1
ATOM 755 C C . LEU A 1 90 ? 23.973 9.661 -2.112 1.00 61.94 90 LEU A C 1
ATOM 757 O O . LEU A 1 90 ? 23.489 8.528 -2.067 1.00 61.94 90 LEU A O 1
ATOM 761 N N . PHE A 1 91 ? 23.586 10.669 -1.325 1.00 65.75 91 PHE A N 1
ATOM 762 C CA . PHE A 1 91 ? 22.578 10.642 -0.273 1.00 65.75 91 PHE A CA 1
ATOM 763 C C . PHE A 1 91 ? 21.172 11.072 -0.724 1.00 65.75 91 PHE A C 1
ATOM 765 O O . PHE A 1 91 ? 20.320 11.300 0.133 1.00 65.75 91 PHE A O 1
ATOM 772 N N . HIS A 1 92 ? 20.895 11.203 -2.028 1.00 72.81 92 HIS A N 1
ATOM 773 C CA . HIS A 1 92 ? 19.564 11.613 -2.475 1.00 72.81 92 HIS A CA 1
ATOM 774 C C . HIS A 1 92 ? 18.490 10.602 -2.016 1.00 72.81 92 HIS A C 1
ATOM 776 O O . HIS A 1 92 ? 18.618 9.413 -2.332 1.00 72.81 92 HIS A O 1
ATOM 782 N N . PRO A 1 93 ? 17.426 11.036 -1.308 1.00 72.56 93 PRO A N 1
ATOM 783 C CA . PRO A 1 93 ? 16.435 10.131 -0.716 1.00 72.56 93 PRO A CA 1
ATOM 784 C C . PRO A 1 93 ? 15.774 9.188 -1.729 1.00 72.56 93 PRO A C 1
ATOM 786 O O . PRO A 1 93 ? 15.552 8.011 -1.437 1.00 72.56 93 PRO A O 1
ATOM 789 N N . GLU A 1 94 ? 15.544 9.671 -2.954 1.00 77.19 94 GLU A N 1
ATOM 790 C CA . GLU A 1 94 ? 14.882 8.898 -4.015 1.00 77.19 94 GLU A CA 1
ATOM 791 C C . GLU A 1 94 ? 15.684 7.659 -4.449 1.00 77.19 94 GLU A C 1
ATOM 793 O O . GLU A 1 94 ? 15.117 6.643 -4.857 1.00 77.19 94 GLU A O 1
ATOM 798 N N . ARG A 1 95 ? 17.012 7.667 -4.257 1.00 71.06 95 ARG A N 1
ATOM 799 C CA . ARG A 1 95 ? 17.889 6.536 -4.599 1.00 71.06 95 ARG A CA 1
ATOM 800 C C . ARG A 1 95 ? 17.504 5.247 -3.870 1.00 71.06 95 ARG A C 1
ATOM 802 O O . ARG A 1 95 ? 17.755 4.150 -4.376 1.00 71.06 95 ARG A O 1
ATOM 809 N N . PHE A 1 96 ? 16.916 5.369 -2.683 1.00 77.69 96 PHE A N 1
ATOM 810 C CA . PHE A 1 96 ? 16.583 4.240 -1.817 1.00 77.69 96 PHE A CA 1
ATOM 811 C C . PHE A 1 96 ? 15.116 3.812 -1.914 1.00 77.69 96 PHE A C 1
ATOM 813 O O . PHE A 1 96 ? 14.714 2.880 -1.211 1.00 77.69 96 PHE A O 1
ATOM 820 N N . ARG A 1 97 ? 14.328 4.429 -2.806 1.00 84.69 97 ARG A N 1
ATOM 821 C CA . ARG A 1 97 ? 12.930 4.055 -3.051 1.00 84.69 97 ARG A CA 1
ATOM 822 C C . ARG A 1 97 ? 12.839 2.589 -3.468 1.00 84.69 97 ARG A C 1
ATOM 824 O O . ARG A 1 97 ? 13.527 2.114 -4.381 1.00 84.69 97 ARG A O 1
ATOM 831 N N . ARG A 1 98 ? 11.980 1.852 -2.770 1.00 90.38 98 ARG A N 1
ATOM 832 C CA . ARG A 1 98 ? 11.649 0.443 -3.059 1.00 90.38 98 ARG A CA 1
ATOM 833 C C . ARG A 1 98 ? 10.152 0.219 -3.236 1.00 90.38 98 ARG A C 1
ATOM 835 O O . ARG A 1 98 ? 9.746 -0.876 -3.593 1.00 90.38 98 ARG A O 1
ATOM 842 N N . ASP A 1 99 ? 9.357 1.240 -2.983 1.00 92.38 99 ASP A N 1
ATOM 843 C CA . ASP A 1 99 ? 7.911 1.321 -3.180 1.00 92.38 99 ASP A CA 1
ATOM 844 C C . ASP A 1 99 ? 7.512 1.542 -4.651 1.00 92.38 99 ASP A C 1
ATOM 846 O O . ASP A 1 99 ? 6.337 1.416 -4.991 1.00 92.38 99 ASP A O 1
ATOM 850 N N . LEU A 1 100 ? 8.482 1.838 -5.526 1.00 92.56 100 LEU A N 1
ATOM 851 C CA . LEU A 1 100 ? 8.276 2.019 -6.962 1.00 92.56 100 LEU A CA 1
ATOM 852 C C . LEU A 1 100 ? 8.999 0.964 -7.800 1.00 92.56 100 LEU A C 1
ATOM 854 O O . LEU A 1 100 ? 10.170 0.638 -7.571 1.00 92.56 100 LEU A O 1
ATOM 858 N N . TRP A 1 101 ? 8.288 0.480 -8.814 1.00 94.69 101 TRP A N 1
ATOM 859 C CA . TRP A 1 101 ? 8.817 -0.309 -9.917 1.00 94.69 101 TRP A CA 1
ATOM 860 C C . TRP A 1 101 ? 9.071 0.628 -11.089 1.00 94.69 101 TRP A C 1
ATOM 862 O O . TRP A 1 101 ? 8.135 1.118 -11.721 1.00 94.69 101 TRP A O 1
ATOM 872 N N . TRP A 1 102 ? 10.349 0.888 -11.350 1.00 92.75 102 TRP A N 1
ATOM 873 C CA . TRP A 1 102 ? 10.773 1.773 -12.429 1.00 92.75 102 TRP A CA 1
ATOM 874 C C . TRP A 1 102 ? 10.745 1.023 -13.751 1.00 92.75 102 TRP A C 1
ATOM 876 O O . TRP A 1 102 ? 11.377 -0.029 -13.861 1.00 92.75 102 TRP A O 1
ATOM 886 N N . VAL A 1 103 ? 10.044 1.569 -14.737 1.00 93.12 103 VAL A N 1
ATOM 887 C CA . VAL A 1 103 ? 10.112 1.118 -16.123 1.00 93.12 103 VAL A CA 1
ATOM 888 C C . VAL A 1 103 ? 11.031 2.065 -16.880 1.00 93.12 103 VAL A C 1
ATOM 890 O O . VAL A 1 103 ? 10.820 3.283 -16.866 1.00 93.12 103 VAL A O 1
ATOM 893 N N . ASP A 1 104 ? 12.055 1.500 -17.515 1.00 89.12 104 ASP A N 1
ATOM 894 C CA . ASP A 1 104 ? 13.026 2.265 -18.297 1.00 89.12 104 ASP A CA 1
ATOM 895 C C . ASP A 1 104 ? 12.317 2.983 -19.454 1.00 89.12 104 ASP A C 1
ATOM 897 O O . ASP A 1 104 ? 11.251 2.552 -19.901 1.00 89.12 104 ASP A O 1
ATOM 901 N N . GLY A 1 105 ? 12.874 4.099 -19.936 1.00 86.62 105 GLY A N 1
ATOM 902 C CA . GLY A 1 105 ? 12.236 4.908 -20.985 1.00 86.62 105 GLY A CA 1
ATOM 903 C C . GLY A 1 105 ? 11.886 4.103 -22.245 1.00 86.62 105 GLY A C 1
ATOM 904 O O . GLY A 1 105 ? 10.820 4.304 -22.825 1.00 86.62 105 GLY A O 1
ATOM 905 N N . ASP A 1 106 ? 12.733 3.133 -22.598 1.00 89.06 106 ASP A N 1
ATOM 906 C CA . ASP A 1 106 ? 12.555 2.202 -23.718 1.00 89.06 106 ASP A CA 1
ATOM 907 C C . ASP A 1 106 ? 11.656 0.987 -23.398 1.00 89.06 106 ASP A C 1
ATOM 909 O O . ASP A 1 106 ? 11.364 0.177 -24.277 1.00 89.06 106 ASP A O 1
ATOM 913 N N . GLY A 1 107 ? 11.213 0.836 -22.146 1.00 90.56 107 GLY A N 1
ATOM 914 C CA . GLY A 1 107 ? 10.389 -0.277 -21.678 1.00 90.56 107 GLY A CA 1
ATOM 915 C C . GLY A 1 107 ? 11.109 -1.627 -21.589 1.00 90.56 107 GLY A C 1
ATOM 916 O O . GLY A 1 107 ? 10.460 -2.636 -21.301 1.00 90.56 107 GLY A O 1
ATOM 917 N N . SER A 1 108 ? 12.427 -1.676 -21.799 1.00 92.31 108 SER A N 1
ATOM 918 C CA . SER A 1 108 ? 13.213 -2.918 -21.894 1.00 92.31 108 SER A CA 1
ATOM 919 C C . SER A 1 108 ? 13.097 -3.812 -20.655 1.00 92.31 108 SER A C 1
ATOM 921 O O . SER A 1 108 ? 13.097 -5.043 -20.754 1.00 92.31 108 SER A O 1
ATOM 923 N N . ASN A 1 109 ? 12.921 -3.211 -19.477 1.00 93.12 109 ASN A N 1
ATOM 924 C CA . ASN A 1 109 ? 12.807 -3.927 -18.211 1.00 93.12 109 ASN A CA 1
ATOM 925 C C . ASN A 1 109 ? 11.359 -4.279 -17.798 1.00 93.12 109 ASN A C 1
ATOM 927 O O . ASN A 1 109 ? 11.189 -4.986 -16.795 1.00 93.12 109 ASN A O 1
ATOM 931 N N . LEU A 1 110 ? 10.330 -3.868 -18.558 1.00 94.00 110 LEU A N 1
ATOM 932 C CA . LEU A 1 110 ? 8.907 -3.965 -18.183 1.00 94.00 110 LEU A CA 1
ATOM 933 C C . LEU A 1 110 ? 8.508 -5.378 -17.730 1.00 94.00 110 LEU A C 1
ATOM 935 O O . LEU A 1 110 ? 7.929 -5.572 -16.661 1.00 94.00 110 LEU A O 1
ATOM 939 N N . LYS A 1 111 ? 8.891 -6.401 -18.501 1.00 95.19 111 LYS A N 1
ATOM 940 C CA . LYS A 1 111 ? 8.575 -7.800 -18.172 1.00 95.19 111 LYS A CA 1
ATOM 941 C C . LYS A 1 111 ? 9.137 -8.211 -16.809 1.00 95.19 111 LYS A C 1
ATOM 943 O O . LYS A 1 111 ? 8.454 -8.875 -16.030 1.00 95.19 111 LYS A O 1
ATOM 948 N N . SER A 1 112 ? 10.374 -7.820 -16.506 1.00 93.56 112 SER A N 1
ATOM 949 C CA . SER A 1 112 ? 11.039 -8.209 -15.258 1.00 93.56 112 SER A CA 1
ATOM 950 C C . SER A 1 112 ? 10.405 -7.531 -14.041 1.00 93.56 112 SER A C 1
ATOM 952 O O . SER A 1 112 ? 10.164 -8.188 -13.022 1.00 93.56 112 SER A O 1
ATOM 954 N N . VAL A 1 113 ? 10.050 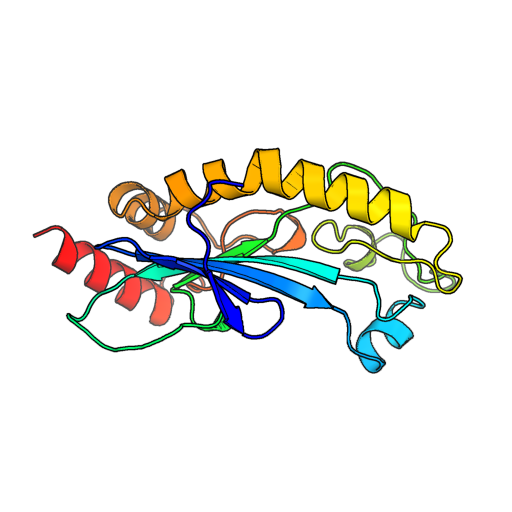-6.247 -14.165 1.00 94.75 113 VAL A N 1
ATOM 955 C CA . VAL A 1 113 ? 9.407 -5.496 -13.083 1.00 94.75 113 VAL A CA 1
ATOM 956 C C . VAL A 1 113 ? 7.996 -6.008 -12.810 1.00 94.75 113 VAL A C 1
ATOM 958 O O . VAL A 1 113 ? 7.645 -6.203 -11.646 1.00 94.75 113 VAL A O 1
ATOM 961 N N . THR A 1 114 ? 7.224 -6.348 -13.848 1.00 95.44 114 THR A N 1
ATOM 962 C CA . THR A 1 114 ? 5.881 -6.926 -13.694 1.00 95.44 114 THR A CA 1
ATOM 963 C C . THR A 1 114 ? 5.927 -8.306 -13.040 1.00 95.44 114 THR A C 1
ATOM 9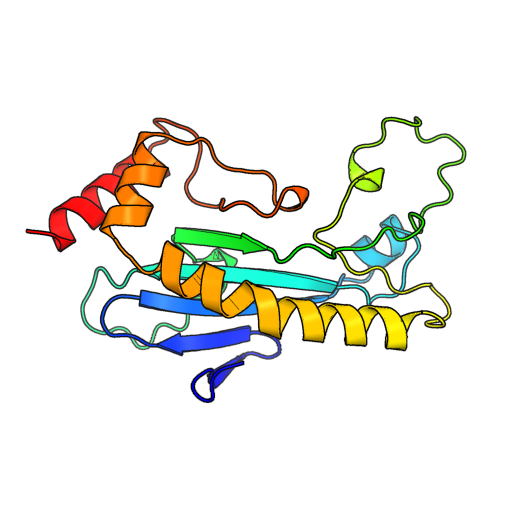65 O O . THR A 1 114 ? 5.170 -8.566 -12.105 1.00 95.44 114 THR A O 1
ATOM 968 N N . VAL A 1 115 ? 6.845 -9.187 -13.459 1.00 96.25 115 VAL A N 1
ATOM 969 C CA 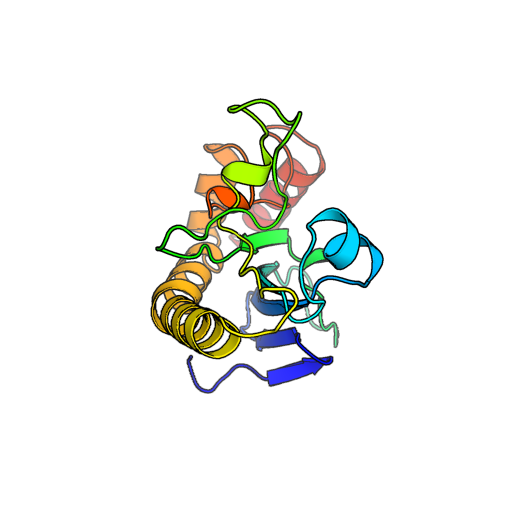. VAL A 1 115 ? 7.012 -10.513 -12.831 1.00 96.25 115 VAL A CA 1
ATOM 970 C C . VAL A 1 115 ? 7.345 -10.374 -11.344 1.00 96.25 115 VAL A C 1
ATOM 972 O O . VAL A 1 115 ? 6.788 -11.091 -10.505 1.00 96.25 115 VAL A O 1
ATOM 975 N N . ASN A 1 116 ? 8.214 -9.424 -10.989 1.00 96.12 116 ASN A N 1
ATOM 976 C CA . ASN A 1 116 ? 8.521 -9.155 -9.591 1.00 96.12 116 ASN A CA 1
ATOM 977 C C . ASN A 1 116 ? 7.298 -8.643 -8.819 1.00 96.12 116 ASN A C 1
ATOM 979 O O . ASN A 1 116 ? 6.992 -9.174 -7.753 1.00 96.12 116 ASN A O 1
ATOM 983 N N . ALA A 1 117 ? 6.587 -7.655 -9.362 1.00 96.44 117 ALA A N 1
ATOM 984 C CA . ALA A 1 117 ? 5.375 -7.099 -8.769 1.00 96.44 117 ALA A CA 1
ATOM 985 C C . ALA A 1 117 ? 4.343 -8.193 -8.458 1.00 96.44 117 ALA A C 1
ATOM 987 O O . ALA A 1 117 ? 3.903 -8.310 -7.314 1.00 96.44 117 ALA A O 1
ATOM 988 N N . VAL A 1 118 ? 4.051 -9.076 -9.418 1.00 95.50 118 VAL A N 1
ATOM 989 C CA . VAL A 1 118 ? 3.138 -10.218 -9.225 1.00 95.50 118 VAL A CA 1
ATOM 990 C C . VAL A 1 118 ? 3.616 -11.135 -8.095 1.00 95.50 118 VAL A C 1
ATOM 992 O O . VAL A 1 118 ? 2.831 -11.511 -7.220 1.00 95.50 118 VAL A O 1
ATOM 995 N N . LYS A 1 119 ? 4.916 -11.455 -8.045 1.00 95.56 119 LYS A N 1
ATOM 996 C CA . LYS A 1 119 ? 5.492 -12.243 -6.944 1.00 95.56 119 LYS A CA 1
ATOM 997 C C . LYS A 1 119 ? 5.294 -11.555 -5.591 1.00 95.56 119 LYS A C 1
ATOM 999 O O . LYS A 1 119 ? 4.997 -12.222 -4.599 1.00 95.56 119 LYS A O 1
ATOM 1004 N N . ARG A 1 120 ? 5.462 -10.232 -5.520 1.00 95.06 120 ARG A N 1
ATOM 1005 C CA . ARG A 1 120 ? 5.281 -9.457 -4.281 1.00 95.06 120 ARG A CA 1
ATOM 1006 C C . ARG A 1 120 ? 3.822 -9.407 -3.850 1.00 95.06 120 ARG A C 1
ATOM 1008 O O . ARG A 1 120 ? 3.567 -9.652 -2.676 1.00 95.06 120 ARG A O 1
ATOM 1015 N N . ILE A 1 121 ? 2.887 -9.213 -4.777 1.00 94.50 121 ILE A N 1
ATOM 1016 C CA . ILE A 1 121 ? 1.445 -9.291 -4.501 1.00 94.50 121 ILE A CA 1
ATOM 1017 C C . ILE A 1 121 ? 1.118 -10.644 -3.865 1.00 94.50 121 ILE A C 1
ATOM 1019 O O . ILE A 1 121 ? 0.627 -10.692 -2.740 1.00 94.50 121 ILE A O 1
ATOM 1023 N N . ASN A 1 122 ? 1.509 -11.742 -4.517 1.00 92.50 122 ASN A N 1
ATOM 1024 C CA . ASN A 1 122 ? 1.183 -13.095 -4.060 1.00 92.50 122 ASN A CA 1
ATOM 1025 C C . ASN A 1 122 ? 1.825 -13.491 -2.724 1.00 92.50 122 ASN A C 1
ATOM 1027 O O . ASN A 1 122 ? 1.321 -14.382 -2.053 1.00 92.50 122 ASN A O 1
ATOM 1031 N N . THR A 1 123 ? 2.943 -12.872 -2.337 1.00 94.12 123 THR A N 1
ATOM 1032 C CA . THR A 1 123 ? 3.688 -13.271 -1.128 1.00 94.12 123 THR A CA 1
ATOM 1033 C C . THR A 1 123 ? 3.552 -12.300 0.037 1.00 94.12 123 THR A C 1
ATOM 1035 O O . THR A 1 123 ? 3.947 -12.646 1.153 1.00 94.12 123 THR A O 1
ATOM 1038 N N . LYS A 1 124 ? 3.065 -11.074 -0.195 1.00 95.44 124 LYS A N 1
ATOM 1039 C CA . LYS A 1 124 ? 3.073 -10.004 0.815 1.00 95.44 124 LYS A CA 1
ATOM 1040 C C . LYS A 1 124 ? 1.746 -9.286 1.006 1.00 95.44 124 LYS A C 1
ATOM 1042 O O . LYS A 1 124 ? 1.542 -8.815 2.120 1.00 95.44 124 LYS A O 1
ATOM 1047 N N . ALA A 1 125 ? 0.867 -9.224 0.005 1.00 94.38 125 ALA A N 1
ATOM 1048 C CA . ALA A 1 125 ? -0.409 -8.523 0.154 1.00 94.38 125 ALA A CA 1
ATOM 1049 C C . ALA A 1 125 ? -1.295 -9.208 1.207 1.00 94.38 125 ALA A C 1
ATOM 1051 O O . ALA A 1 125 ? -1.613 -8.596 2.223 1.00 94.38 125 ALA A O 1
ATOM 1052 N N . ASP A 1 126 ? -1.589 -10.500 1.033 1.00 92.94 126 ASP A N 1
ATOM 1053 C CA . ASP A 1 126 ? -2.488 -11.229 1.941 1.00 92.94 126 ASP A CA 1
ATOM 1054 C C . ASP A 1 126 ? -1.969 -11.251 3.398 1.00 92.94 126 ASP A C 1
ATOM 1056 O O . ASP A 1 126 ? -2.729 -10.911 4.306 1.00 92.94 126 ASP A O 1
ATOM 1060 N N . PRO A 1 127 ? -0.673 -11.529 3.682 1.00 94.75 127 PRO A N 1
ATOM 1061 C CA . PRO A 1 127 ? -0.149 -11.422 5.046 1.00 94.75 127 PRO A CA 1
ATOM 1062 C C . PRO A 1 127 ? -0.242 -10.017 5.650 1.00 94.75 127 PRO A C 1
ATOM 1064 O O . PRO A 1 127 ? -0.356 -9.884 6.871 1.00 94.75 127 PRO A O 1
ATOM 1067 N N . TRP A 1 128 ? -0.152 -8.971 4.824 1.00 95.94 128 TRP A N 1
ATOM 1068 C CA . TRP A 1 128 ? -0.304 -7.595 5.282 1.00 95.94 128 TRP A CA 1
ATOM 1069 C C . TRP A 1 128 ? -1.762 -7.314 5.654 1.00 95.94 128 TRP A C 1
ATOM 1071 O O . TRP A 1 128 ? -2.010 -6.866 6.775 1.00 95.94 128 TRP A O 1
ATOM 1081 N N . PHE A 1 129 ? -2.713 -7.658 4.781 1.00 96.19 129 PHE A N 1
ATOM 1082 C CA . PHE A 1 129 ? -4.145 -7.484 5.034 1.00 96.19 129 PHE A CA 1
ATOM 1083 C C . PHE A 1 129 ? -4.612 -8.277 6.257 1.00 96.19 129 PHE A C 1
ATOM 1085 O O . PHE A 1 129 ? -5.216 -7.708 7.164 1.00 96.19 129 PHE A O 1
ATOM 1092 N N . ASN A 1 130 ? -4.228 -9.551 6.367 1.00 94.62 130 ASN A N 1
ATOM 1093 C CA . ASN A 1 130 ? -4.585 -10.412 7.501 1.00 94.62 130 ASN A CA 1
ATOM 1094 C C . ASN A 1 130 ? -4.119 -9.861 8.853 1.00 94.62 130 ASN A C 1
ATOM 1096 O O . ASN A 1 130 ? -4.692 -10.178 9.896 1.00 94.62 130 ASN A O 1
ATOM 1100 N N . ARG A 1 131 ? -3.040 -9.076 8.857 1.00 95.44 131 ARG A N 1
ATOM 1101 C CA . ARG A 1 131 ? -2.498 -8.471 10.070 1.00 95.44 131 ARG A CA 1
ATOM 1102 C C . ARG A 1 131 ? -3.200 -7.160 10.408 1.00 95.44 131 ARG A C 1
ATOM 1104 O O . ARG A 1 131 ? -3.589 -6.971 11.554 1.00 95.44 131 ARG A O 1
ATOM 1111 N N . HIS A 1 132 ? -3.351 -6.276 9.425 1.00 96.38 132 HIS A N 1
ATOM 1112 C CA . HIS A 1 132 ? -3.850 -4.916 9.642 1.00 96.38 132 HIS A CA 1
ATOM 1113 C C . HIS A 1 132 ? -5.380 -4.814 9.620 1.00 96.38 132 HIS A C 1
ATOM 1115 O O . HIS A 1 132 ? -5.913 -3.787 10.013 1.00 96.38 132 HIS A O 1
ATOM 1121 N N . SER A 1 133 ? -6.089 -5.881 9.248 1.00 95.81 133 SER A N 1
ATOM 1122 C CA . SER A 1 133 ? -7.547 -5.971 9.418 1.00 95.81 133 SER A CA 1
ATOM 1123 C C . SER A 1 133 ? -7.963 -6.282 10.861 1.00 95.81 133 SER A C 1
ATOM 1125 O O . SER A 1 133 ? -9.129 -6.149 11.212 1.00 95.81 133 SER A O 1
ATOM 1127 N N . LYS A 1 134 ? -7.024 -6.710 11.717 1.00 95.12 134 LYS A N 1
ATOM 1128 C CA . LYS A 1 134 ? -7.305 -7.073 13.113 1.00 95.12 134 LYS A CA 1
ATOM 1129 C C . LYS A 1 134 ? -7.232 -5.842 14.008 1.00 95.12 134 LYS A C 1
ATOM 1131 O O . LYS A 1 134 ? -6.151 -5.271 14.173 1.00 95.12 134 LYS A O 1
ATOM 1136 N N . VAL A 1 135 ? -8.353 -5.493 14.635 1.00 94.94 135 VAL A N 1
ATOM 1137 C CA . VAL A 1 135 ? -8.467 -4.308 15.499 1.00 94.94 135 VAL A CA 1
ATOM 1138 C C . VAL A 1 135 ? -7.431 -4.323 16.627 1.00 94.94 135 VAL A C 1
ATOM 1140 O O . VAL A 1 135 ? -6.689 -3.354 16.763 1.00 94.94 135 VAL A O 1
ATOM 1143 N N . ASP A 1 136 ? -7.266 -5.439 17.345 1.00 94.94 136 ASP A N 1
ATOM 1144 C CA . ASP A 1 136 ? -6.281 -5.555 18.437 1.00 94.94 136 ASP A CA 1
ATOM 1145 C C . ASP A 1 136 ? -4.845 -5.269 17.987 1.00 94.94 136 ASP A C 1
ATOM 1147 O O . ASP A 1 136 ? -4.070 -4.592 18.673 1.00 94.94 136 ASP A O 1
ATOM 1151 N N . TYR A 1 137 ? -4.473 -5.783 16.810 1.00 95.69 137 TYR A N 1
ATOM 1152 C CA . TYR A 1 137 ? -3.148 -5.548 16.249 1.00 95.69 137 TYR A CA 1
ATOM 1153 C C . TYR A 1 137 ? -2.959 -4.067 15.921 1.00 95.69 137 TYR A C 1
ATOM 1155 O O . TYR A 1 137 ? -1.928 -3.485 16.272 1.00 95.69 137 TYR A O 1
ATOM 1163 N N . VAL A 1 138 ? -3.951 -3.459 15.268 1.00 96.19 138 VAL A N 1
ATOM 1164 C CA . VAL A 1 138 ? -3.899 -2.052 14.869 1.00 96.19 138 VAL A CA 1
ATOM 1165 C C . VAL A 1 138 ? -3.891 -1.139 16.087 1.00 96.19 138 VAL A C 1
ATOM 1167 O O . VAL A 1 138 ? -3.020 -0.281 16.162 1.00 96.19 138 VAL A O 1
ATOM 1170 N N . LEU A 1 139 ? -4.736 -1.368 17.093 1.00 96.12 139 LEU A N 1
ATOM 1171 C CA . LEU A 1 139 ? -4.717 -0.620 18.353 1.00 96.12 139 LEU A CA 1
ATOM 1172 C C . LEU A 1 139 ? -3.344 -0.674 19.025 1.00 96.12 139 LEU A C 1
ATOM 1174 O O . LEU A 1 139 ? -2.781 0.362 19.387 1.00 96.12 139 LEU A O 1
ATOM 1178 N N . LYS A 1 140 ? -2.753 -1.870 19.145 1.00 95.69 140 LYS A N 1
ATOM 1179 C CA . LYS A 1 140 ? -1.402 -2.022 19.698 1.00 95.69 140 LYS A CA 1
ATOM 1180 C C . LYS A 1 140 ? -0.370 -1.243 18.881 1.00 95.69 140 LYS A C 1
ATOM 1182 O O . LYS A 1 140 ? 0.496 -0.583 19.459 1.00 95.69 140 LYS A O 1
ATOM 1187 N N . TYR A 1 141 ? -0.449 -1.299 17.552 1.00 95.69 141 TYR A N 1
ATOM 1188 C CA . TYR A 1 141 ? 0.461 -0.572 16.669 1.00 95.69 141 TYR A CA 1
ATOM 1189 C C . TYR A 1 141 ? 0.303 0.949 16.838 1.00 95.69 141 TYR A C 1
ATOM 1191 O O . TYR A 1 141 ? 1.284 1.646 17.106 1.00 95.69 141 TYR A O 1
ATOM 1199 N N . LEU A 1 142 ? -0.933 1.453 16.782 1.00 96.19 142 LEU A N 1
ATOM 1200 C CA . LEU A 1 142 ? -1.284 2.864 16.949 1.00 96.19 142 LEU A CA 1
ATOM 1201 C C . LEU A 1 142 ? -0.919 3.413 18.334 1.00 96.19 142 LEU A C 1
ATOM 1203 O O . LEU A 1 142 ? -0.676 4.609 18.462 1.00 96.19 142 LEU A O 1
ATOM 1207 N N . LYS A 1 143 ? -0.795 2.585 19.368 1.00 95.31 143 LYS A N 1
ATOM 1208 C CA . LYS A 1 143 ? -0.337 3.046 20.689 1.00 95.31 143 LYS A CA 1
ATOM 1209 C C . LYS A 1 143 ? 1.184 3.045 20.856 1.00 95.31 143 LYS A C 1
ATOM 1211 O O . LYS A 1 143 ? 1.694 3.761 21.707 1.00 95.31 143 LYS A O 1
ATOM 1216 N N . THR A 1 144 ? 1.921 2.252 20.071 1.00 94.31 144 THR A N 1
ATOM 1217 C CA . THR A 1 144 ? 3.332 1.939 20.388 1.00 94.31 144 THR A CA 1
ATOM 1218 C C . THR A 1 144 ? 4.344 2.221 19.282 1.00 94.31 144 THR A C 1
ATOM 1220 O O . THR A 1 144 ? 5.544 2.234 19.561 1.00 94.31 144 THR A O 1
ATOM 1223 N N . LYS A 1 145 ? 3.920 2.413 18.027 1.00 94.88 145 LYS A N 1
ATOM 1224 C CA . LYS A 1 145 ? 4.834 2.523 16.878 1.00 94.88 145 LYS A CA 1
ATOM 1225 C C . LYS A 1 145 ? 4.569 3.770 16.038 1.00 94.88 145 LYS A C 1
ATOM 1227 O O . LYS A 1 145 ? 3.415 4.018 15.703 1.00 94.88 145 LYS A O 1
ATOM 1232 N N . PRO A 1 146 ? 5.590 4.547 15.643 1.00 93.69 146 PRO A N 1
ATOM 1233 C CA . PRO A 1 146 ? 5.385 5.636 14.693 1.00 93.69 146 PRO A CA 1
ATOM 1234 C C . PRO A 1 146 ? 4.931 5.098 13.325 1.00 93.69 146 PRO A C 1
ATOM 1236 O O . PRO A 1 146 ? 5.034 3.898 13.036 1.00 93.69 146 PRO A O 1
ATOM 1239 N N . GLU A 1 147 ? 4.428 5.999 12.484 1.00 92.69 147 GLU A N 1
ATOM 1240 C CA . GLU A 1 147 ? 4.264 5.713 11.058 1.00 92.69 147 GLU A CA 1
ATOM 1241 C C . GLU A 1 147 ? 5.602 5.357 10.418 1.00 92.69 147 GLU A C 1
ATOM 1243 O O . GLU A 1 147 ? 6.674 5.737 10.900 1.00 92.69 147 GLU A O 1
ATOM 1248 N N . GLN A 1 148 ? 5.534 4.607 9.324 1.00 89.62 148 GLN A N 1
ATOM 1249 C CA . GLN A 1 148 ? 6.703 4.297 8.521 1.00 89.62 148 GLN A CA 1
ATOM 1250 C C . GLN A 1 148 ? 6.595 4.946 7.153 1.00 89.62 148 GLN A C 1
ATOM 1252 O O . GLN A 1 148 ? 5.538 4.958 6.537 1.00 89.62 148 GLN A O 1
ATOM 1257 N N . GLU A 1 149 ? 7.726 5.412 6.644 1.00 83.31 149 GLU A N 1
ATOM 1258 C CA . GLU A 1 149 ? 7.811 5.885 5.268 1.00 83.31 149 GLU A CA 1
ATOM 1259 C C . GLU A 1 149 ? 7.427 4.772 4.272 1.00 83.31 149 GLU A C 1
ATOM 1261 O O . GLU A 1 149 ? 7.863 3.625 4.457 1.00 83.31 149 GLU A O 1
ATOM 1266 N N . PRO A 1 150 ? 6.703 5.077 3.176 1.00 80.69 150 PRO A N 1
ATOM 1267 C CA . PRO A 1 150 ? 6.254 4.072 2.208 1.00 80.69 150 PRO A CA 1
ATOM 1268 C C . PRO A 1 150 ? 7.384 3.184 1.669 1.00 80.69 150 PRO A C 1
ATOM 1270 O O . PRO A 1 150 ? 7.236 1.965 1.566 1.00 80.69 150 PRO A O 1
ATOM 1273 N N . HIS A 1 151 ? 8.562 3.764 1.413 1.00 79.44 151 HIS A N 1
ATOM 1274 C CA . HIS A 1 151 ? 9.735 3.041 0.910 1.00 79.44 151 HIS A CA 1
ATOM 1275 C C . HIS A 1 151 ? 10.311 2.012 1.903 1.00 79.44 151 HIS A C 1
ATOM 1277 O O . HIS A 1 151 ? 11.065 1.125 1.495 1.00 79.44 151 HIS A O 1
ATOM 1283 N N . LYS A 1 152 ? 9.952 2.094 3.194 1.00 82.75 152 LYS A N 1
ATOM 1284 C CA . LYS A 1 152 ? 10.322 1.118 4.237 1.00 82.75 152 LYS A CA 1
ATOM 1285 C C . LYS A 1 152 ? 9.329 -0.046 4.335 1.00 82.75 152 LYS A C 1
ATOM 1287 O O . LYS A 1 152 ? 9.643 -1.057 4.960 1.00 82.75 152 LYS A O 1
ATOM 1292 N N . GLY A 1 153 ? 8.169 0.051 3.676 1.00 80.81 153 GLY A N 1
ATOM 1293 C CA . GLY A 1 153 ? 7.168 -1.019 3.585 1.00 80.81 153 GLY A CA 1
ATOM 1294 C C . GLY A 1 153 ? 6.345 -1.248 4.857 1.00 80.81 153 GLY A C 1
ATOM 1295 O O . GLY A 1 153 ? 5.703 -2.292 4.985 1.00 80.81 153 GLY A O 1
ATOM 1296 N N . GLY A 1 154 ? 6.384 -0.315 5.809 1.00 88.31 154 GLY A N 1
ATOM 1297 C CA . GLY A 1 154 ? 5.512 -0.333 6.980 1.00 88.31 154 GLY A CA 1
ATOM 1298 C C . GLY A 1 154 ? 4.207 0.436 6.765 1.00 88.31 154 GLY A C 1
ATOM 1299 O O . GLY A 1 154 ? 4.027 1.059 5.719 1.00 88.31 154 GLY A O 1
ATOM 1300 N N . PRO A 1 155 ? 3.283 0.379 7.739 1.00 94.31 155 PRO A N 1
ATOM 1301 C CA . PRO A 1 155 ? 2.010 1.077 7.644 1.00 94.31 155 PRO A CA 1
ATOM 1302 C C . PRO A 1 155 ? 2.151 2.586 7.925 1.00 94.31 155 PRO A C 1
ATOM 1304 O O . PRO A 1 155 ? 2.988 3.005 8.733 1.00 94.31 155 PRO A O 1
ATOM 1307 N N . PHE A 1 156 ? 1.298 3.381 7.280 1.00 95.38 156 PHE A N 1
ATOM 1308 C CA . PHE A 1 156 ? 1.205 4.846 7.384 1.00 95.38 156 PHE A CA 1
ATOM 1309 C C . PHE A 1 156 ? -0.241 5.325 7.158 1.00 95.38 156 PHE A C 1
ATOM 1311 O O . PHE A 1 156 ? -1.133 4.501 6.996 1.00 95.38 156 PHE A O 1
ATOM 1318 N N . GLY A 1 157 ? -0.495 6.634 7.134 1.00 93.19 157 GLY A N 1
ATOM 1319 C CA . GLY A 1 157 ? -1.803 7.237 6.841 1.00 93.19 157 GLY A CA 1
ATOM 1320 C C . GLY A 1 157 ? -2.689 7.544 8.056 1.00 93.19 157 GLY A C 1
ATOM 1321 O O . GLY A 1 157 ? -3.784 8.061 7.876 1.00 93.19 157 GLY A O 1
ATOM 1322 N N . PHE A 1 158 ? -2.219 7.275 9.273 1.00 94.81 158 PHE A N 1
ATOM 1323 C CA . PHE A 1 158 ? -2.930 7.488 10.540 1.00 94.81 158 PHE A CA 1
ATOM 1324 C C . PHE A 1 158 ? -2.334 8.610 11.404 1.00 94.81 158 PHE A C 1
ATOM 1326 O O . PHE A 1 158 ? -2.842 8.877 12.489 1.00 94.81 158 PHE A O 1
ATOM 1333 N N . GLY A 1 159 ? -1.272 9.273 10.948 1.00 94.19 159 GLY A N 1
ATOM 1334 C CA . GLY A 1 159 ? -0.644 10.420 11.592 1.00 94.19 159 GLY A CA 1
ATOM 1335 C C . GLY A 1 159 ? 0.414 10.086 12.651 1.00 94.19 159 GLY A C 1
ATOM 1336 O O . GLY A 1 159 ? 0.575 8.956 13.140 1.00 94.19 159 GLY A O 1
ATOM 1337 N N . SER A 1 160 ? 1.146 11.130 13.046 1.00 94.00 160 SER A N 1
ATOM 1338 C CA . SER A 1 160 ? 2.179 11.061 14.080 1.00 94.00 160 SER A CA 1
ATOM 1339 C C . SER A 1 160 ? 1.599 10.681 15.447 1.00 94.00 160 SER A C 1
ATOM 1341 O O . SER A 1 160 ? 0.389 10.756 15.690 1.00 94.00 160 SER A O 1
ATOM 1343 N N . ILE A 1 161 ? 2.471 10.235 16.355 1.00 93.81 161 ILE A N 1
ATOM 1344 C CA . ILE A 1 161 ? 2.093 9.924 17.739 1.00 93.81 161 ILE A CA 1
ATOM 1345 C C . ILE A 1 161 ? 1.429 11.165 18.358 1.00 93.81 161 ILE A C 1
ATOM 1347 O O . ILE A 1 161 ? 1.951 12.268 18.233 1.00 93.81 161 ILE A O 1
ATOM 1351 N N . ASN A 1 162 ? 0.277 10.966 19.004 1.00 92.56 162 ASN A N 1
ATOM 1352 C CA . ASN A 1 162 ? -0.572 12.006 19.604 1.00 92.56 162 ASN A CA 1
ATOM 1353 C C . ASN A 1 162 ? -1.227 12.997 18.627 1.00 92.56 162 ASN A C 1
ATOM 1355 O O . ASN A 1 162 ? -1.856 13.954 19.076 1.00 92.56 162 ASN A O 1
ATOM 1359 N N . SER A 1 163 ? -1.134 12.787 17.311 1.00 96.00 163 SER A N 1
ATOM 1360 C CA . SER A 1 163 ? -1.902 13.608 16.370 1.00 96.00 163 SER A CA 1
ATOM 1361 C C . SER A 1 163 ? -3.415 13.391 16.550 1.00 96.00 163 SER A C 1
ATOM 1363 O O . SER A 1 163 ? -3.840 12.268 16.845 1.00 96.00 163 SER A O 1
ATOM 1365 N N . PRO A 1 164 ? -4.254 14.424 16.333 1.00 96.62 164 PRO A N 1
ATOM 1366 C CA . PRO A 1 164 ? -5.705 14.298 16.475 1.00 96.62 164 PRO A CA 1
ATOM 1367 C C . PRO A 1 164 ? -6.311 13.174 15.627 1.00 96.62 164 PRO A C 1
ATOM 1369 O O . PRO A 1 164 ? -7.146 12.422 16.121 1.00 96.62 164 PRO A O 1
ATOM 1372 N N . ALA A 1 165 ? -5.848 13.007 14.382 1.00 94.31 165 ALA A N 1
ATOM 1373 C CA . ALA A 1 165 ? -6.303 11.936 13.492 1.00 94.31 165 ALA A CA 1
ATOM 1374 C C . ALA A 1 165 ? -6.045 10.544 14.092 1.00 94.31 165 ALA A C 1
ATOM 1376 O O . ALA A 1 165 ? -6.934 9.692 14.111 1.00 94.31 165 ALA A O 1
ATOM 1377 N N . ARG A 1 166 ? -4.852 10.339 14.660 1.00 97.12 166 ARG A N 1
ATOM 1378 C CA . ARG A 1 166 ? -4.469 9.085 15.310 1.00 97.12 166 ARG A CA 1
ATOM 1379 C C . ARG A 1 166 ? -5.284 8.806 16.564 1.00 97.12 166 ARG A C 1
ATOM 1381 O O . ARG A 1 166 ? -5.711 7.675 16.771 1.00 97.12 166 ARG A O 1
ATOM 1388 N N . LEU A 1 167 ? -5.465 9.820 17.411 1.00 97.62 167 LEU A N 1
ATOM 1389 C CA . LEU A 1 167 ? -6.218 9.694 18.660 1.00 97.62 167 LEU A CA 1
ATOM 1390 C C . LEU A 1 167 ? -7.694 9.387 18.388 1.00 97.62 167 LEU A C 1
ATOM 1392 O O . LEU A 1 167 ? -8.253 8.507 19.037 1.00 97.62 167 LEU A O 1
ATOM 1396 N N . ASN A 1 168 ? -8.287 10.041 17.386 1.00 96.56 168 ASN A N 1
ATOM 1397 C CA . ASN A 1 168 ? -9.647 9.755 16.940 1.00 96.56 168 ASN A CA 1
ATOM 1398 C C . ASN A 1 168 ? -9.773 8.303 16.449 1.00 96.56 168 ASN A C 1
ATOM 1400 O O . ASN A 1 168 ? -10.618 7.559 16.940 1.00 96.56 168 ASN A O 1
ATOM 1404 N N . LEU A 1 169 ? -8.860 7.852 15.580 1.00 96.50 169 LEU A N 1
ATOM 1405 C CA . LEU A 1 169 ? -8.867 6.469 15.099 1.00 96.50 169 LEU A CA 1
ATOM 1406 C C . LEU A 1 169 ? -8.736 5.449 16.246 1.00 96.50 169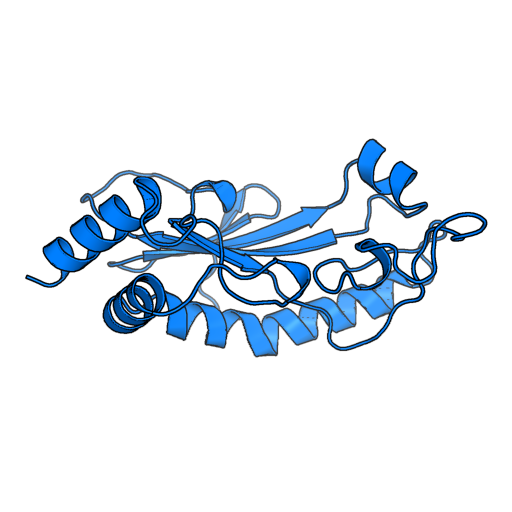 LEU A C 1
ATOM 1408 O O . LEU A 1 169 ? -9.429 4.434 16.244 1.00 96.50 169 LEU A O 1
ATOM 1412 N N . ILE A 1 170 ? -7.877 5.712 17.240 1.00 97.25 170 ILE A N 1
ATOM 1413 C CA . ILE A 1 170 ? -7.763 4.864 18.438 1.00 97.25 170 ILE A CA 1
ATOM 1414 C C . ILE A 1 170 ? -9.104 4.801 19.175 1.00 97.25 170 ILE A C 1
ATOM 1416 O O . ILE A 1 170 ? -9.568 3.705 19.476 1.00 97.25 170 ILE A O 1
ATOM 1420 N N . GLN A 1 171 ? -9.738 5.946 19.428 1.00 96.69 171 GLN A N 1
ATOM 1421 C CA . GLN A 1 171 ? -11.014 6.015 20.139 1.00 96.69 171 GLN A CA 1
ATOM 1422 C C . GLN A 1 171 ? -12.130 5.263 19.397 1.00 96.69 171 GLN A C 1
ATOM 1424 O O . GLN A 1 171 ? -12.877 4.502 20.011 1.00 96.69 171 GLN A O 1
ATOM 1429 N N . GLN A 1 172 ? -12.228 5.428 18.076 1.00 95.50 172 GLN A N 1
ATOM 1430 C CA . GLN A 1 172 ? -13.207 4.719 17.246 1.00 95.50 172 GLN A CA 1
ATOM 1431 C C . GLN A 1 172 ? -13.005 3.199 17.293 1.00 95.50 172 GLN A C 1
ATOM 1433 O O . GLN A 1 172 ? -13.966 2.446 17.453 1.00 95.50 172 GLN A O 1
ATOM 1438 N N . LEU A 1 173 ? -11.753 2.740 17.204 1.00 95.31 173 LEU A N 1
ATOM 1439 C CA . LEU A 1 173 ? -11.416 1.319 17.290 1.00 95.31 173 LEU A CA 1
ATOM 1440 C C . LEU A 1 173 ? -11.689 0.739 18.686 1.00 95.31 173 LEU A C 1
ATOM 1442 O O . LEU A 1 173 ? -12.182 -0.379 18.784 1.00 95.31 173 LEU A O 1
ATOM 1446 N N . GLU A 1 174 ? -11.416 1.486 19.759 1.00 95.25 174 GLU A N 1
ATOM 1447 C CA . GLU A 1 174 ? -11.726 1.061 21.132 1.00 95.25 174 GLU A CA 1
ATOM 1448 C C . GLU A 1 174 ? -13.230 0.933 21.378 1.00 95.25 174 GLU A C 1
ATOM 1450 O O . GLU A 1 174 ? -13.658 -0.009 22.042 1.00 95.25 174 GLU A O 1
ATOM 1455 N N . ASN A 1 175 ? -14.030 1.846 20.822 1.00 91.31 175 ASN A N 1
ATOM 1456 C CA . ASN A 1 175 ? -15.486 1.788 20.925 1.00 91.31 175 ASN A CA 1
ATOM 1457 C C . ASN A 1 175 ? -16.072 0.590 20.168 1.00 91.31 175 ASN A C 1
ATOM 1459 O O . ASN A 1 175 ? -17.053 0.021 20.626 1.00 91.31 175 ASN A O 1
ATOM 1463 N N . LYS A 1 176 ? -15.461 0.180 19.048 1.00 82.81 176 LYS A N 1
ATOM 1464 C CA . LYS A 1 176 ? -15.900 -0.985 18.263 1.00 82.81 176 LYS A CA 1
ATOM 1465 C C . LYS A 1 176 ? -15.636 -2.332 18.962 1.00 82.81 176 LYS A C 1
ATOM 1467 O O . LYS A 1 176 ? -16.271 -3.323 18.623 1.00 82.81 176 LYS A O 1
ATOM 1472 N N . CYS A 1 177 ? -14.697 -2.383 19.909 1.00 73.88 177 CYS A N 1
ATOM 1473 C CA . CYS A 1 177 ? -14.367 -3.591 20.677 1.00 73.88 177 CYS A CA 1
ATOM 1474 C C . CYS A 1 177 ? -15.211 -3.787 21.949 1.00 73.88 177 CYS A C 1
ATOM 1476 O O . CYS A 1 177 ? -15.010 -4.790 22.636 1.00 73.88 177 CYS A O 1
ATOM 1478 N N . ARG A 1 178 ? -16.072 -2.826 22.302 1.00 62.47 178 ARG A N 1
ATOM 1479 C CA . ARG A 1 178 ? -16.975 -2.901 23.459 1.00 62.47 178 ARG A CA 1
ATOM 1480 C C . ARG A 1 178 ? -18.336 -3.428 23.038 1.00 62.47 178 ARG A C 1
ATOM 1482 O O . ARG A 1 178 ? -18.907 -4.189 23.846 1.00 62.47 178 ARG A O 1
#

Secondary structure (DSSP, 8-state):
--TTPEEEETTEEEEE-SSEEEEEEEEEPPHHHHHHTT--TT-EEEEEEEEE--SS-------GGG-SEEEEPPPSS----SS--TTS-TT-GGGG--SEEPPPTT-TTHHHHHHHHHHHIIIIIHHHHHHHT-HHHHHHHHHH-----GGGT--BSS-STT-HHHHHHHHHHHHHT-